Protein AF-A0A9D5CVQ6-F1 (afdb_monomer)

pLDDT: mean 70.63, std 21.37, range [22.72, 94.31]

Radius of gyration: 16.6 Å; Cα contacts (8 Å, |Δi|>4): 256; chains: 1; bounding box: 38×39×47 Å

Sequence (156 aa):
MGVGGFYRPSYRDGAKLHLQMMCLGKNWDPEAKYVEFRPTDGAKPPEIPEEVRKLVKGEIQASHDFLLHQNKDINVEDELPKMSPDICIVNFYNENGRLGLHQVPVGNSCIGQQNGGSVLTGVGDRNKSTTICDNASTEAEFLEKRMRDMESVSDL

Nearest PDB structures (foldseek):
  5xoi-assembly1_A  TM=6.871E-01  e=3.445E-09  Oryza sativa Japonica Group
  5xeg-assembly1_A  TM=6.353E-01  e=1.813E-09  Oryza sativa Japonica Group
  4f15-assembly4_L  TM=2.566E-01  e=5.109E+00  Mus musculus
  5mw7-assembly1_A  TM=1.834E-01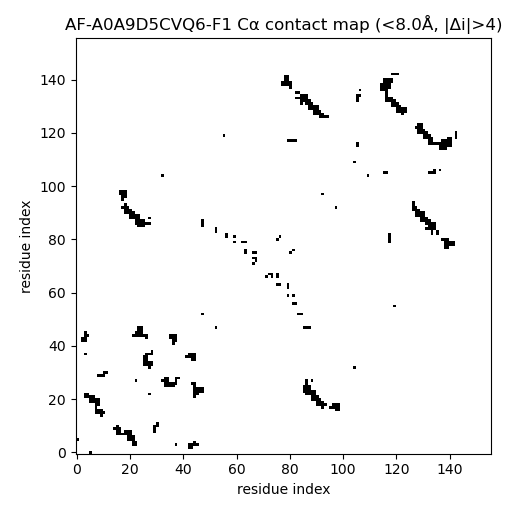  e=7.250E+00  Homo sapiens

Structure (mmCIF, N/CA/C/O backbone):
data_AF-A0A9D5CVQ6-F1
#
_entry.id   AF-A0A9D5CVQ6-F1
#
loop_
_atom_site.group_PDB
_atom_site.id
_atom_site.type_symbol
_atom_site.label_atom_id
_atom_site.label_alt_id
_atom_site.label_comp_id
_atom_site.label_asym_id
_atom_site.label_entity_id
_atom_site.label_seq_id
_atom_site.pdbx_PDB_ins_code
_atom_site.Cartn_x
_atom_site.Cartn_y
_atom_site.Cartn_z
_atom_site.occupancy
_atom_site.B_iso_or_equiv
_atom_site.auth_seq_id
_atom_site.auth_comp_id
_atom_site.auth_asym_id
_atom_site.auth_atom_id
_atom_site.pdbx_PDB_model_num
ATOM 1 N N . MET A 1 1 ? 3.416 -5.907 -19.782 1.00 57.03 1 MET A N 1
ATOM 2 C CA . MET A 1 1 ? 2.708 -5.412 -18.580 1.00 57.03 1 MET A CA 1
ATOM 3 C C . MET A 1 1 ? 2.077 -4.075 -18.939 1.00 57.03 1 MET A C 1
ATOM 5 O O . MET A 1 1 ? 2.661 -3.376 -19.758 1.00 57.03 1 MET A O 1
ATOM 9 N N . GLY A 1 2 ? 0.875 -3.774 -18.439 1.00 69.31 2 GLY A N 1
ATOM 10 C CA . GLY A 1 2 ? 0.166 -2.526 -18.757 1.00 69.31 2 GLY A CA 1
ATOM 11 C C . GLY A 1 2 ? 0.805 -1.294 -18.105 1.00 69.31 2 GLY A C 1
ATOM 12 O O . GLY A 1 2 ? 1.583 -1.429 -17.160 1.00 69.31 2 GLY A O 1
ATOM 13 N N . VAL A 1 3 ? 0.466 -0.101 -18.603 1.00 84.50 3 VAL A N 1
ATOM 14 C CA . VAL A 1 3 ? 0.885 1.186 -18.017 1.00 84.50 3 VAL A CA 1
ATOM 15 C C . VAL A 1 3 ? 0.439 1.245 -16.554 1.00 84.50 3 VAL A C 1
ATOM 17 O O . VAL A 1 3 ? -0.702 0.913 -16.249 1.00 84.50 3 VAL A O 1
ATOM 20 N N . GLY A 1 4 ? 1.345 1.606 -15.640 1.00 84.69 4 GLY A N 1
ATOM 21 C CA . GLY A 1 4 ? 1.045 1.659 -14.203 1.00 84.69 4 GLY A CA 1
ATOM 22 C C . GLY A 1 4 ? 0.894 0.288 -13.523 1.00 84.69 4 GLY A C 1
ATOM 23 O O . GLY A 1 4 ? 0.653 0.229 -12.321 1.00 84.69 4 GLY A O 1
ATOM 24 N N . GLY A 1 5 ? 1.081 -0.818 -14.252 1.00 89.62 5 GLY A N 1
ATOM 25 C CA . GLY A 1 5 ? 1.008 -2.178 -13.715 1.00 89.62 5 GLY A CA 1
ATOM 26 C C . GLY A 1 5 ? 2.268 -2.611 -12.964 1.00 89.62 5 GLY A C 1
ATOM 27 O O . GLY A 1 5 ? 3.124 -1.788 -12.628 1.00 89.62 5 GLY A O 1
ATOM 28 N N . PHE A 1 6 ? 2.375 -3.920 -12.722 1.00 90.56 6 PHE A N 1
ATOM 29 C CA . PHE A 1 6 ? 3.512 -4.526 -12.030 1.00 90.56 6 PHE A CA 1
ATOM 30 C C . PHE A 1 6 ? 4.858 -4.143 -12.656 1.00 90.56 6 PHE A C 1
ATOM 32 O O . PHE A 1 6 ? 4.999 -4.038 -13.872 1.00 90.56 6 PHE A O 1
ATOM 39 N N . TYR A 1 7 ? 5.858 -3.957 -11.807 1.00 89.62 7 TYR A N 1
ATOM 40 C CA . TYR A 1 7 ? 7.253 -3.767 -12.178 1.00 89.62 7 TYR A CA 1
ATOM 41 C C . TYR A 1 7 ? 8.147 -4.383 -11.103 1.00 89.62 7 TYR A C 1
ATOM 43 O O . TYR A 1 7 ? 7.687 -4.723 -10.016 1.00 89.62 7 TYR A O 1
ATOM 51 N N . ARG A 1 8 ? 9.433 -4.567 -11.408 1.00 90.19 8 ARG A N 1
ATOM 52 C CA . ARG A 1 8 ? 10.421 -5.001 -10.417 1.00 90.19 8 ARG A CA 1
ATOM 53 C C . ARG A 1 8 ? 11.199 -3.771 -9.940 1.00 90.19 8 ARG A C 1
ATOM 55 O O . ARG A 1 8 ? 11.983 -3.253 -10.737 1.00 90.19 8 ARG A O 1
ATOM 62 N N . PRO A 1 9 ? 11.002 -3.309 -8.696 1.00 85.88 9 PRO A N 1
ATOM 63 C CA . PRO A 1 9 ? 11.671 -2.119 -8.183 1.00 85.88 9 PRO A CA 1
ATOM 64 C C . PRO A 1 9 ? 13.175 -2.297 -8.133 1.00 85.88 9 PRO A C 1
ATOM 66 O O . PRO A 1 9 ? 13.676 -3.400 -7.882 1.00 85.88 9 PRO A O 1
ATOM 69 N N . SER A 1 10 ? 13.874 -1.187 -8.323 1.00 84.56 10 SER A N 1
ATOM 70 C CA . SER A 1 10 ? 15.316 -1.089 -8.172 1.00 84.56 10 SER A CA 1
ATOM 71 C C . SER A 1 10 ? 15.684 0.091 -7.289 1.00 84.56 10 SER A C 1
ATOM 73 O O . SER A 1 10 ? 15.049 1.139 -7.373 1.00 84.56 10 SER A O 1
ATOM 75 N N . TYR A 1 11 ? 16.737 -0.088 -6.509 1.00 79.94 11 TYR A N 1
ATOM 76 C CA . TYR A 1 11 ? 17.459 0.972 -5.822 1.00 79.94 11 TYR A CA 1
ATOM 77 C C . TYR A 1 11 ? 18.372 1.727 -6.812 1.00 79.94 11 TYR A C 1
ATOM 79 O O . TYR A 1 11 ? 18.655 1.236 -7.911 1.00 79.94 11 TYR A O 1
ATOM 87 N N . ARG A 1 12 ? 18.853 2.916 -6.437 1.00 77.06 12 ARG A N 1
ATOM 88 C CA . ARG A 1 12 ? 19.797 3.773 -7.179 1.00 77.06 12 ARG A CA 1
ATOM 89 C C . ARG A 1 12 ? 21.110 3.074 -7.488 1.00 77.06 12 ARG A C 1
ATOM 91 O O . ARG A 1 12 ? 21.713 3.359 -8.517 1.00 77.06 12 ARG A O 1
ATOM 98 N N . ASP A 1 13 ? 21.546 2.167 -6.620 1.00 82.00 13 ASP A N 1
ATOM 99 C CA . ASP A 1 13 ? 22.737 1.340 -6.837 1.00 82.00 13 ASP A CA 1
ATOM 100 C C . ASP A 1 13 ? 22.506 0.201 -7.855 1.00 82.00 13 ASP A C 1
ATOM 102 O O . ASP A 1 13 ? 23.435 -0.523 -8.212 1.00 82.00 13 ASP A O 1
ATOM 106 N N . GLY A 1 14 ? 21.273 0.051 -8.350 1.00 82.50 14 GLY A N 1
ATOM 107 C CA . GLY A 1 14 ? 20.869 -0.961 -9.319 1.00 82.50 14 GLY A CA 1
ATOM 108 C C . GLY A 1 14 ? 20.422 -2.288 -8.702 1.00 82.50 14 GLY A C 1
ATOM 109 O O . GLY A 1 14 ? 19.958 -3.164 -9.444 1.00 82.50 14 GLY A O 1
ATOM 110 N N . ALA A 1 15 ? 20.503 -2.458 -7.377 1.00 84.12 15 ALA A N 1
ATOM 111 C CA . ALA A 1 15 ? 19.963 -3.630 -6.701 1.00 84.12 15 ALA A CA 1
ATOM 112 C C . ALA A 1 15 ? 18.444 -3.706 -6.912 1.00 84.12 15 ALA A C 1
ATOM 114 O O . ALA A 1 15 ? 17.747 -2.695 -6.897 1.00 84.12 15 ALA A O 1
ATOM 115 N N . LYS A 1 16 ? 17.905 -4.910 -7.133 1.00 85.25 16 LYS A N 1
ATOM 116 C CA . LYS A 1 16 ? 16.476 -5.116 -7.428 1.00 85.25 16 LYS A CA 1
ATOM 117 C C . LYS A 1 16 ? 15.796 -5.911 -6.333 1.00 85.25 16 LYS A C 1
ATOM 119 O O . LYS A 1 16 ? 16.287 -6.978 -5.961 1.00 85.25 16 LYS A O 1
ATOM 124 N N . LEU A 1 17 ? 14.611 -5.472 -5.917 1.00 84.25 17 LEU A N 1
ATOM 125 C CA . LEU A 1 17 ? 13.789 -6.239 -4.983 1.00 84.25 17 LEU A CA 1
ATOM 126 C C . LEU A 1 17 ? 13.440 -7.615 -5.562 1.00 84.25 17 LEU A C 1
ATOM 128 O O . LEU A 1 17 ? 13.315 -7.786 -6.775 1.00 84.25 17 LEU A O 1
ATOM 132 N N . HIS A 1 18 ? 13.286 -8.619 -4.703 1.00 86.44 18 HIS A N 1
ATOM 133 C CA . HIS A 1 18 ? 12.900 -9.978 -5.097 1.00 86.44 18 HIS A CA 1
ATOM 134 C C . HIS A 1 18 ? 11.374 -10.139 -5.087 1.00 86.44 18 HIS A C 1
ATOM 136 O O . HIS A 1 18 ? 10.843 -11.095 -4.540 1.00 86.44 18 HIS A O 1
ATOM 142 N N . LEU A 1 19 ? 10.668 -9.177 -5.675 1.00 86.12 19 LEU A N 1
ATOM 143 C CA . LEU A 1 19 ? 9.219 -9.180 -5.856 1.00 86.12 19 LEU A CA 1
ATOM 144 C C . LEU A 1 19 ? 8.862 -8.337 -7.082 1.00 86.12 19 LEU A C 1
ATOM 146 O O . LEU A 1 19 ? 9.683 -7.554 -7.572 1.00 86.12 19 LEU A O 1
ATOM 150 N N . GLN A 1 20 ? 7.643 -8.498 -7.579 1.00 88.75 20 GLN A N 1
ATOM 151 C CA . GLN A 1 20 ? 7.012 -7.521 -8.456 1.00 88.75 20 GLN A CA 1
ATOM 152 C C . GLN A 1 20 ? 6.058 -6.681 -7.619 1.00 88.75 20 GLN A C 1
ATOM 154 O O . GLN A 1 20 ? 5.342 -7.230 -6.789 1.00 88.75 20 GLN A O 1
ATOM 159 N N . MET A 1 21 ? 6.018 -5.374 -7.845 1.00 87.94 21 MET A N 1
ATOM 160 C CA . MET A 1 21 ? 5.057 -4.503 -7.182 1.00 87.94 21 MET A CA 1
ATOM 161 C C . MET A 1 21 ? 4.298 -3.645 -8.175 1.00 87.94 21 MET A C 1
ATOM 163 O O . MET A 1 21 ? 4.798 -3.338 -9.255 1.00 87.94 21 MET A O 1
ATOM 167 N N . MET A 1 22 ? 3.113 -3.212 -7.778 1.00 90.38 22 MET A N 1
ATOM 168 C CA . MET A 1 22 ? 2.454 -2.043 -8.342 1.00 90.38 22 MET A CA 1
ATOM 169 C C . MET A 1 22 ? 1.828 -1.219 -7.224 1.00 90.38 22 MET A C 1
ATOM 171 O O . MET A 1 22 ? 1.615 -1.720 -6.121 1.00 90.38 22 MET A O 1
ATOM 175 N N . CYS A 1 23 ? 1.519 0.035 -7.526 1.00 90.19 23 CYS A N 1
ATOM 176 C CA . CYS A 1 23 ? 0.790 0.911 -6.624 1.00 90.19 23 CYS A CA 1
ATOM 177 C C . CYS A 1 23 ? -0.578 1.247 -7.213 1.00 90.19 23 CYS A C 1
ATOM 179 O O . CYS A 1 23 ? -0.750 1.246 -8.434 1.00 90.19 23 CYS A O 1
ATOM 181 N N . LEU A 1 24 ? -1.521 1.562 -6.335 1.00 89.69 24 LEU A N 1
ATOM 182 C CA . LEU A 1 24 ? -2.814 2.161 -6.629 1.00 89.69 24 LEU A CA 1
ATOM 183 C C . LEU A 1 24 ? -2.951 3.430 -5.772 1.00 89.69 24 LEU A C 1
ATOM 185 O O . LEU A 1 24 ? -2.519 3.443 -4.618 1.00 89.69 24 LEU A O 1
ATOM 189 N N . GLY A 1 25 ? -3.547 4.488 -6.317 1.00 90.62 25 GLY A N 1
ATOM 190 C CA . GLY A 1 25 ? -3.568 5.812 -5.697 1.00 90.62 25 GLY A CA 1
ATOM 191 C C . GLY A 1 25 ? -2.249 6.547 -5.937 1.00 90.62 25 GLY A C 1
ATOM 192 O O . GLY A 1 25 ? -1.971 6.939 -7.070 1.00 90.62 25 GLY A O 1
ATOM 193 N N . LYS A 1 26 ? -1.425 6.726 -4.901 1.00 86.69 26 LYS A N 1
ATOM 194 C CA . LYS A 1 26 ? -0.066 7.286 -5.040 1.00 86.69 26 LYS A CA 1
ATOM 195 C C . LYS A 1 26 ? 0.991 6.197 -5.205 1.00 86.69 26 LYS A C 1
ATOM 197 O O . LYS A 1 26 ? 0.823 5.062 -4.761 1.00 86.69 26 LYS A O 1
ATOM 202 N N . ASN A 1 27 ? 2.106 6.545 -5.840 1.00 85.94 27 ASN A N 1
ATOM 203 C CA . ASN A 1 27 ? 3.225 5.637 -6.048 1.00 85.94 27 ASN A CA 1
ATOM 204 C C . ASN A 1 27 ? 4.146 5.637 -4.823 1.00 85.94 27 ASN A C 1
ATOM 206 O O . ASN A 1 27 ? 4.564 6.694 -4.354 1.00 85.94 27 ASN A O 1
ATOM 210 N N . TRP A 1 28 ? 4.517 4.451 -4.353 1.00 83.56 28 TRP A N 1
ATOM 211 C CA . TRP A 1 28 ? 5.597 4.276 -3.390 1.00 83.56 28 TRP A CA 1
ATOM 212 C C . TRP A 1 28 ? 6.914 4.062 -4.137 1.00 83.56 28 TRP A C 1
ATOM 214 O O . TRP A 1 28 ? 7.007 3.210 -5.024 1.00 83.56 28 TRP A O 1
ATOM 224 N N . ASP A 1 29 ? 7.921 4.856 -3.799 1.00 75.56 29 ASP A N 1
ATOM 225 C CA . ASP A 1 29 ? 9.289 4.669 -4.262 1.00 75.56 29 ASP A CA 1
ATOM 226 C C . ASP A 1 29 ? 10.121 4.126 -3.076 1.00 75.56 29 ASP A C 1
ATOM 228 O O . ASP A 1 29 ? 9.928 4.547 -1.935 1.00 75.56 29 ASP A O 1
ATOM 232 N N . PRO A 1 30 ? 10.986 3.120 -3.293 1.00 67.31 30 PRO A N 1
ATOM 233 C CA . PRO A 1 30 ? 11.804 2.550 -2.222 1.00 67.31 30 PRO A CA 1
ATOM 234 C C . PRO A 1 30 ? 12.828 3.531 -1.621 1.00 67.31 30 PRO A C 1
ATOM 236 O O . PRO A 1 30 ? 13.369 3.257 -0.552 1.00 67.31 30 PRO A O 1
ATOM 239 N N . GLU A 1 31 ? 13.110 4.653 -2.287 1.00 66.62 31 GLU A N 1
ATOM 240 C CA . GLU A 1 31 ? 14.106 5.653 -1.890 1.00 66.62 31 GLU A CA 1
ATOM 241 C C . GLU A 1 31 ? 13.567 7.084 -1.812 1.00 66.62 31 GLU A C 1
ATOM 243 O O . GLU A 1 31 ? 14.035 7.880 -0.993 1.00 66.62 31 GLU A O 1
ATOM 248 N N . ALA A 1 32 ? 12.611 7.438 -2.670 1.00 57.59 32 ALA A N 1
ATOM 249 C CA . ALA A 1 32 ? 11.823 8.656 -2.539 1.00 57.59 32 ALA A CA 1
ATOM 250 C C . ALA A 1 32 ? 10.522 8.331 -1.794 1.00 57.59 32 ALA A C 1
ATOM 252 O O . ALA A 1 32 ? 9.936 7.275 -1.971 1.00 57.59 32 ALA A O 1
ATOM 253 N N . LYS A 1 33 ? 10.033 9.234 -0.940 1.00 73.00 33 LYS A N 1
ATOM 254 C CA . LYS A 1 33 ? 8.707 9.057 -0.320 1.00 73.00 33 LYS A CA 1
ATOM 255 C C . LYS A 1 33 ? 7.607 9.028 -1.398 1.00 73.00 33 LYS A C 1
ATOM 257 O O . LYS A 1 33 ? 7.885 9.154 -2.584 1.00 73.00 33 LYS A O 1
ATOM 262 N N . TYR A 1 34 ? 6.352 8.888 -0.986 1.00 75.56 34 TYR A N 1
ATOM 263 C CA . TYR A 1 34 ? 5.192 8.855 -1.880 1.00 75.56 34 TYR A CA 1
ATOM 264 C C . TYR A 1 34 ? 5.225 9.948 -2.966 1.00 75.56 34 TYR A C 1
ATOM 266 O O . TYR A 1 34 ? 5.346 11.135 -2.660 1.00 75.56 34 TYR A O 1
ATOM 274 N N . VAL A 1 35 ? 5.103 9.536 -4.229 1.00 81.38 35 VAL A N 1
ATOM 275 C CA . VAL A 1 35 ? 5.126 10.398 -5.421 1.00 81.38 35 VAL A CA 1
ATOM 276 C C . VAL A 1 35 ? 3.907 10.137 -6.306 1.00 81.38 35 VAL A C 1
ATOM 278 O O . VAL A 1 35 ? 3.332 9.053 -6.296 1.00 81.38 35 VAL A O 1
ATOM 281 N N . GLU A 1 36 ? 3.508 11.130 -7.100 1.00 86.69 36 GLU A N 1
ATOM 282 C CA . GLU A 1 36 ? 2.350 11.023 -8.008 1.00 86.69 36 GLU A CA 1
ATOM 283 C C . GLU A 1 36 ? 2.622 10.126 -9.228 1.00 86.69 36 GLU A C 1
ATOM 285 O O . GLU A 1 36 ? 1.726 9.452 -9.732 1.00 86.69 36 GLU A O 1
ATOM 290 N N . PHE A 1 37 ? 3.871 10.099 -9.700 1.00 88.75 37 PHE A N 1
ATOM 291 C CA . PHE A 1 37 ? 4.294 9.347 -10.880 1.00 88.75 37 PHE A CA 1
ATOM 292 C C . PHE A 1 37 ? 5.490 8.475 -10.537 1.00 88.75 37 PHE A C 1
ATOM 294 O O . PHE A 1 37 ? 6.392 8.897 -9.813 1.00 88.75 37 PHE A O 1
ATOM 301 N N . ARG A 1 38 ? 5.516 7.262 -11.086 1.00 88.00 38 ARG A N 1
ATOM 302 C CA . ARG A 1 38 ? 6.604 6.316 -10.864 1.00 88.00 38 ARG A CA 1
ATOM 303 C C . ARG A 1 38 ? 7.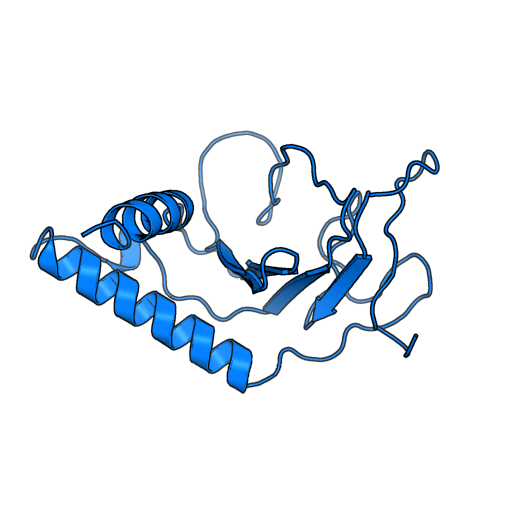891 6.817 -11.537 1.00 88.00 38 ARG A C 1
ATOM 305 O O . ARG A 1 38 ? 7.894 6.987 -12.756 1.00 88.00 38 ARG A O 1
ATOM 312 N N . PRO A 1 39 ? 9.004 7.009 -10.809 1.00 84.62 39 PRO A N 1
ATOM 313 C CA . PRO A 1 39 ? 10.193 7.645 -11.392 1.00 84.62 39 PRO A CA 1
ATOM 314 C C . PRO A 1 39 ? 10.873 6.850 -12.510 1.00 84.62 39 PRO A C 1
ATOM 316 O O . PRO A 1 39 ? 11.556 7.428 -13.348 1.00 84.62 39 PRO A O 1
ATOM 319 N N . THR A 1 40 ? 10.678 5.531 -12.549 1.00 82.81 40 THR A N 1
ATOM 320 C CA . THR A 1 40 ? 11.337 4.647 -13.520 1.00 82.81 40 THR A CA 1
ATOM 321 C C . THR A 1 40 ? 10.779 4.754 -14.940 1.00 82.81 40 THR A C 1
ATOM 323 O O . THR A 1 40 ? 11.513 4.515 -15.893 1.00 82.81 40 THR A O 1
ATOM 326 N N . ASP A 1 41 ? 9.486 5.048 -15.092 1.00 87.75 41 ASP A N 1
ATOM 327 C CA . ASP A 1 41 ? 8.784 5.042 -16.387 1.00 87.75 41 ASP A CA 1
ATOM 328 C C . ASP A 1 41 ? 7.773 6.195 -16.556 1.00 87.75 41 ASP A C 1
ATOM 330 O O . ASP A 1 41 ? 7.137 6.306 -17.603 1.00 87.75 41 ASP A O 1
ATOM 334 N N . GLY A 1 42 ? 7.616 7.059 -15.548 1.00 89.88 42 GLY A N 1
ATOM 335 C CA . GLY A 1 42 ? 6.659 8.164 -15.547 1.00 89.88 42 GLY A CA 1
ATOM 336 C C . GLY A 1 42 ? 5.196 7.725 -15.450 1.00 89.88 42 GLY A C 1
ATOM 337 O O . GLY A 1 42 ? 4.304 8.554 -15.628 1.00 89.88 42 GLY A O 1
ATOM 338 N N . ALA A 1 43 ? 4.912 6.444 -15.189 1.00 91.69 43 ALA A N 1
ATOM 339 C CA . ALA A 1 43 ? 3.542 5.957 -15.141 1.00 91.69 43 ALA A CA 1
ATOM 340 C C . ALA A 1 43 ? 2.802 6.491 -13.908 1.00 91.69 43 ALA A C 1
ATOM 342 O O . ALA A 1 43 ? 3.303 6.433 -12.781 1.00 91.69 43 ALA A O 1
ATOM 343 N N . LYS A 1 44 ? 1.569 6.962 -14.119 1.00 92.56 44 LYS A N 1
ATOM 344 C CA . LYS A 1 44 ? 0.636 7.263 -13.031 1.00 92.56 44 LYS A CA 1
ATOM 345 C C . LYS A 1 44 ? 0.013 5.954 -12.521 1.00 92.56 44 LYS A C 1
ATOM 347 O O . LYS A 1 44 ? -0.441 5.161 -13.352 1.00 92.56 44 LYS A O 1
ATOM 352 N N . PRO A 1 45 ? -0.026 5.703 -11.202 1.00 91.69 45 PRO A N 1
ATOM 353 C CA . PRO A 1 45 ? -0.757 4.567 -10.653 1.00 91.69 45 PRO A CA 1
ATOM 354 C C . PRO A 1 45 ? -2.255 4.639 -10.999 1.00 91.69 45 PRO A C 1
ATOM 356 O O . PRO A 1 45 ? -2.817 5.738 -11.044 1.00 91.69 45 PRO A O 1
ATOM 359 N N . PRO A 1 46 ? -2.928 3.498 -11.221 1.00 92.75 46 PRO A N 1
ATOM 360 C CA . PRO A 1 46 ? -4.387 3.452 -11.263 1.00 92.75 46 PRO A CA 1
ATOM 361 C C . PRO A 1 46 ? -4.993 3.895 -9.928 1.00 92.75 46 PRO A C 1
ATOM 363 O O . PRO A 1 46 ? -4.339 3.836 -8.891 1.00 92.75 46 PRO A O 1
ATOM 366 N N . GLU A 1 47 ? -6.259 4.299 -9.922 1.00 93.00 47 GLU A N 1
ATOM 367 C CA . GLU A 1 47 ? -6.967 4.589 -8.672 1.00 93.00 47 GLU A CA 1
ATOM 368 C C . GLU A 1 47 ? -7.187 3.317 -7.840 1.00 93.00 47 GLU A C 1
ATOM 370 O O . GLU A 1 47 ? -7.222 2.205 -8.371 1.00 93.00 47 GLU A O 1
ATOM 375 N N . ILE A 1 48 ? -7.345 3.477 -6.522 1.00 87.56 48 ILE A N 1
ATOM 376 C CA . ILE A 1 48 ? -7.719 2.371 -5.631 1.00 87.56 48 ILE A CA 1
ATOM 377 C C . ILE A 1 48 ? -9.183 1.997 -5.912 1.00 87.56 48 ILE A C 1
ATOM 379 O O . ILE A 1 48 ? -10.047 2.860 -5.713 1.00 87.56 48 ILE A O 1
ATOM 383 N N . PRO A 1 49 ? -9.479 0.745 -6.317 1.00 90.56 49 PRO A N 1
ATOM 384 C CA . PRO A 1 49 ? -10.845 0.290 -6.547 1.00 90.56 49 PRO A CA 1
ATOM 385 C C . PRO A 1 49 ? -11.718 0.441 -5.301 1.00 90.56 49 PRO A C 1
ATOM 387 O O . PRO A 1 49 ? -11.268 0.219 -4.173 1.00 90.56 49 PRO A O 1
ATOM 390 N N . GLU A 1 50 ? -12.988 0.771 -5.504 1.00 91.62 50 GLU A N 1
ATOM 391 C CA . GLU A 1 50 ? -13.948 0.971 -4.417 1.00 91.62 50 GLU A CA 1
ATOM 392 C C . GLU A 1 50 ? -14.147 -0.305 -3.584 1.00 91.62 50 GLU A C 1
ATOM 394 O O . GLU A 1 50 ? -14.358 -0.250 -2.374 1.00 91.62 50 GLU A O 1
ATOM 399 N N . GLU A 1 51 ? -14.010 -1.477 -4.200 1.00 88.38 51 GLU A N 1
ATOM 400 C CA . GLU A 1 51 ? -14.057 -2.771 -3.523 1.00 88.38 51 GLU A CA 1
ATOM 401 C C . GLU A 1 51 ? -12.945 -2.894 -2.475 1.00 88.38 51 GLU A C 1
ATOM 403 O O . GLU A 1 51 ? -13.199 -3.338 -1.357 1.00 88.38 51 GLU A O 1
ATOM 408 N N . VAL A 1 52 ? -11.731 -2.433 -2.796 1.00 82.75 52 VAL A N 1
ATOM 409 C CA . VAL A 1 52 ? -10.599 -2.433 -1.856 1.00 82.75 52 VAL A CA 1
ATOM 410 C C . VAL A 1 52 ? -10.874 -1.478 -0.694 1.00 82.75 52 VAL A C 1
ATOM 412 O O . VAL A 1 52 ? -10.630 -1.824 0.461 1.00 82.75 52 VAL A O 1
ATOM 415 N N . ARG A 1 53 ? -11.454 -0.303 -0.969 1.00 84.81 53 ARG A N 1
ATOM 416 C CA . ARG A 1 53 ? -11.842 0.670 0.070 1.00 84.81 53 ARG A CA 1
ATOM 417 C C . ARG A 1 53 ? -12.900 0.103 1.017 1.00 84.81 53 ARG A C 1
ATOM 419 O O . ARG A 1 53 ? -12.805 0.283 2.230 1.00 84.81 53 ARG A O 1
ATOM 426 N N . LYS A 1 54 ? -13.888 -0.615 0.477 1.00 87.19 54 LYS A N 1
ATOM 427 C CA . LYS A 1 54 ? -14.923 -1.296 1.268 1.00 87.19 54 LYS A CA 1
ATOM 428 C C . LYS A 1 54 ? -14.342 -2.390 2.156 1.00 87.19 54 LYS A C 1
ATOM 430 O O . LYS A 1 54 ? -14.736 -2.465 3.316 1.00 87.19 54 LYS A O 1
ATOM 435 N N . LEU A 1 55 ? -13.403 -3.188 1.640 1.00 84.12 55 LEU A N 1
ATOM 436 C CA . LEU A 1 55 ? -12.707 -4.209 2.430 1.00 84.12 55 LEU A CA 1
ATOM 437 C C . LEU A 1 55 ? -11.958 -3.577 3.606 1.00 84.12 55 LEU A C 1
ATOM 439 O O . LEU A 1 55 ? -12.187 -3.963 4.744 1.00 84.12 55 LEU A O 1
ATOM 443 N N . VAL A 1 56 ? -11.161 -2.537 3.352 1.00 82.19 56 VAL A N 1
ATOM 444 C CA . VAL A 1 56 ? -10.443 -1.779 4.395 1.00 82.19 56 VAL A CA 1
ATOM 445 C C . VAL A 1 56 ? -11.384 -1.281 5.487 1.00 82.19 56 VAL A C 1
ATOM 447 O O . VAL A 1 56 ? -11.135 -1.488 6.673 1.00 82.19 56 VAL A O 1
ATOM 450 N N . LYS A 1 57 ? -12.498 -0.658 5.093 1.00 86.25 57 LYS A N 1
ATOM 451 C CA . LYS A 1 57 ? -13.499 -0.166 6.040 1.00 86.25 57 LYS A CA 1
ATOM 452 C C . LYS A 1 57 ? -14.105 -1.300 6.874 1.00 86.25 57 LYS A C 1
ATOM 454 O O . LYS A 1 57 ? -14.314 -1.122 8.071 1.00 86.25 57 LYS A O 1
ATOM 459 N N . GLY A 1 58 ? -14.382 -2.444 6.248 1.00 86.81 58 GLY A N 1
ATOM 460 C CA . GLY A 1 58 ? -14.876 -3.642 6.925 1.00 86.81 58 GLY A CA 1
ATOM 461 C C . GLY A 1 58 ? -13.883 -4.193 7.950 1.00 86.81 58 GLY A C 1
ATOM 462 O O . GLY A 1 58 ? -14.277 -4.466 9.079 1.00 86.81 58 GLY A O 1
ATOM 463 N N . GLU A 1 59 ? -12.599 -4.284 7.599 1.00 85.12 59 GLU A N 1
ATOM 464 C CA . GLU A 1 59 ? -11.542 -4.797 8.485 1.00 85.12 59 GLU A CA 1
ATOM 465 C C . GLU A 1 59 ? -11.266 -3.883 9.687 1.00 85.12 59 GLU A C 1
ATOM 467 O O . GLU A 1 59 ? -11.049 -4.369 10.802 1.00 85.12 59 GLU A O 1
ATOM 472 N N . ILE A 1 60 ? -11.326 -2.559 9.501 1.00 85.75 60 ILE A N 1
ATOM 473 C CA . ILE A 1 60 ? -11.240 -1.604 10.619 1.00 85.75 60 ILE A CA 1
ATOM 474 C C . ILE A 1 60 ? -12.420 -1.797 11.559 1.00 85.75 60 ILE A C 1
ATOM 476 O O . ILE A 1 60 ? -12.2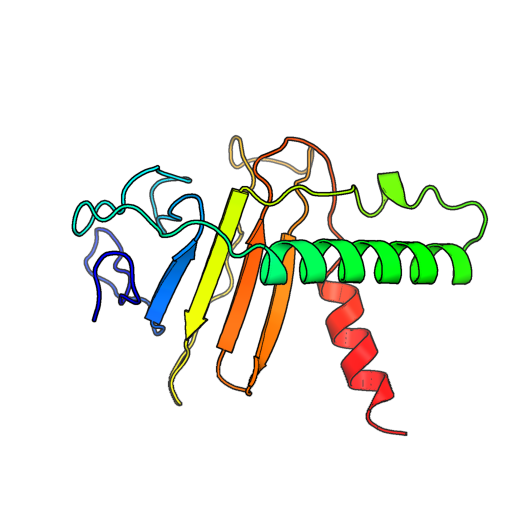14 -1.949 12.760 1.00 85.75 60 ILE A O 1
ATOM 480 N N . GLN A 1 61 ? -13.642 -1.866 11.024 1.00 90.25 61 GLN A N 1
ATOM 481 C CA . GLN A 1 61 ? -14.830 -2.069 11.849 1.00 90.25 61 GLN A CA 1
ATOM 482 C C . GLN A 1 61 ? -14.760 -3.396 12.613 1.00 90.25 61 GLN A C 1
ATOM 484 O O . GLN A 1 61 ? -14.969 -3.422 13.820 1.00 90.25 61 GLN A O 1
ATOM 489 N N . ALA A 1 62 ? -14.376 -4.486 11.946 1.00 87.62 62 ALA A N 1
ATOM 490 C CA . ALA A 1 62 ? -14.199 -5.783 12.592 1.00 87.62 62 ALA A CA 1
ATOM 491 C C . ALA A 1 62 ? -13.082 -5.769 13.653 1.00 87.62 62 ALA A C 1
ATOM 493 O O . ALA A 1 62 ? -13.072 -6.600 14.560 1.00 87.62 62 ALA A O 1
ATOM 494 N N . SER A 1 63 ? -12.098 -4.875 13.537 1.00 86.44 63 SER A N 1
ATOM 495 C CA . SER A 1 63 ? -11.041 -4.680 14.539 1.00 86.44 63 SER A CA 1
ATOM 496 C C . SER A 1 63 ? -11.520 -3.856 15.725 1.00 86.44 63 SER A C 1
ATOM 498 O O . SER A 1 63 ? -11.245 -4.234 16.860 1.00 86.44 63 SER A O 1
ATOM 500 N N . HIS A 1 64 ? -12.304 -2.806 15.488 1.00 89.44 64 HIS A N 1
ATOM 501 C CA . HIS A 1 64 ? -12.988 -2.057 16.545 1.00 89.44 64 HIS A CA 1
ATOM 502 C C . HIS A 1 64 ? -13.914 -2.954 17.352 1.00 89.44 64 HIS A C 1
ATOM 504 O O . HIS A 1 64 ? -13.829 -2.979 18.578 1.00 89.44 64 HIS A O 1
ATOM 510 N N . ASP A 1 65 ? -14.737 -3.750 16.672 1.00 93.06 65 ASP A N 1
ATOM 511 C CA . ASP A 1 65 ? -15.648 -4.681 17.327 1.00 93.06 65 ASP A CA 1
ATOM 512 C C . ASP A 1 65 ? -14.860 -5.666 18.202 1.00 93.06 65 ASP A C 1
ATOM 514 O O . ASP A 1 65 ? -15.214 -5.880 19.360 1.00 93.06 65 ASP A O 1
ATOM 518 N N . PHE A 1 66 ? -13.751 -6.218 17.698 1.00 90.94 66 PHE A N 1
ATOM 519 C CA . PHE A 1 66 ? -12.881 -7.105 18.474 1.00 90.94 66 PHE A CA 1
ATOM 520 C C . PHE A 1 66 ? -12.290 -6.421 19.719 1.00 90.94 66 PHE A C 1
ATOM 522 O O . PHE A 1 66 ? -12.335 -6.997 20.806 1.00 90.94 66 PHE A O 1
ATOM 529 N N . LEU A 1 67 ? -11.778 -5.193 19.591 1.00 88.62 67 LEU A N 1
ATOM 530 C CA . LEU A 1 67 ? -11.223 -4.429 20.714 1.00 88.62 67 LEU A CA 1
ATOM 531 C C . LEU A 1 67 ? -12.277 -4.159 21.798 1.00 88.62 67 LEU A C 1
ATOM 533 O O . LEU A 1 67 ? -12.005 -4.385 22.977 1.00 88.62 67 LEU A O 1
ATOM 537 N N . LEU A 1 68 ? -13.500 -3.782 21.409 1.00 92.88 68 LEU A N 1
ATOM 538 C CA . LEU A 1 68 ? -14.620 -3.581 22.340 1.00 92.88 68 LEU A CA 1
ATOM 539 C C . LEU A 1 68 ? -15.026 -4.868 23.067 1.00 92.88 68 LEU A C 1
ATOM 541 O O . LEU A 1 68 ? -15.435 -4.821 24.228 1.00 92.88 68 LEU A O 1
ATOM 545 N N . HIS A 1 69 ? -14.920 -6.024 22.403 1.00 93.56 69 HIS A N 1
ATOM 546 C CA . HIS A 1 69 ? -15.163 -7.316 23.049 1.00 93.56 69 HIS A CA 1
ATOM 547 C C . HIS A 1 69 ? -14.097 -7.643 24.106 1.00 93.56 69 HIS A C 1
ATOM 549 O O . HIS A 1 69 ? -14.430 -8.272 25.110 1.00 93.56 69 HIS A O 1
ATOM 555 N N . GLN A 1 70 ? -12.843 -7.221 23.904 1.00 91.62 70 GLN A N 1
ATOM 556 C CA . GLN A 1 70 ? -11.745 -7.429 24.859 1.00 91.62 70 GLN A CA 1
ATOM 557 C C . GLN A 1 70 ? -11.808 -6.455 26.041 1.00 91.62 70 GLN A C 1
ATOM 559 O O . GLN A 1 70 ? -11.571 -6.844 27.183 1.0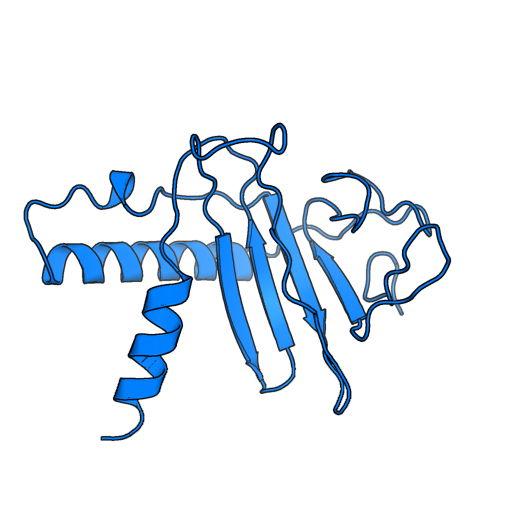0 91.62 70 GLN A O 1
ATOM 564 N N . ASN A 1 71 ? -12.137 -5.191 25.776 1.00 92.81 71 ASN A N 1
ATOM 565 C CA . ASN A 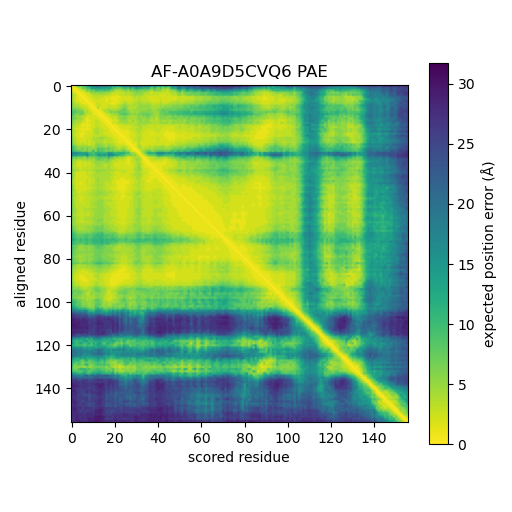1 71 ? -12.267 -4.152 26.786 1.00 92.81 71 ASN A CA 1
ATOM 566 C C . ASN A 1 71 ? -13.356 -3.155 26.370 1.00 92.81 71 ASN A C 1
ATOM 568 O O . ASN A 1 71 ? -13.174 -2.387 25.433 1.00 92.81 71 ASN A O 1
ATOM 572 N N . LYS A 1 72 ? -14.481 -3.132 27.092 1.00 92.00 72 LYS A N 1
ATOM 573 C CA . LYS A 1 72 ? -15.629 -2.270 26.756 1.00 92.00 72 LYS A CA 1
ATOM 574 C C . LYS A 1 72 ? -15.370 -0.780 26.970 1.00 92.00 72 LYS A C 1
ATOM 576 O O . LYS A 1 72 ? -16.064 0.030 26.367 1.00 92.00 72 LYS A O 1
ATOM 581 N N . ASP A 1 73 ? -14.399 -0.442 27.813 1.00 94.31 73 ASP A N 1
ATOM 582 C CA . ASP A 1 73 ? -14.055 0.942 28.143 1.00 94.31 73 ASP A CA 1
ATOM 583 C C . ASP A 1 73 ? -12.930 1.486 27.243 1.00 94.31 73 ASP A C 1
ATOM 585 O O . ASP A 1 73 ? -12.474 2.613 27.433 1.00 94.31 73 ASP A O 1
ATOM 589 N N . ILE A 1 74 ? -12.452 0.692 26.274 1.00 92.75 74 ILE A N 1
ATOM 590 C CA . ILE A 1 74 ? -11.392 1.107 25.354 1.00 92.75 74 ILE A CA 1
ATOM 591 C C . ILE A 1 74 ? -11.909 2.146 24.358 1.00 92.75 74 ILE A C 1
ATOM 593 O O . ILE A 1 74 ? -12.994 2.003 23.789 1.00 92.75 74 ILE A O 1
ATOM 597 N N . ASN A 1 75 ? -11.101 3.169 24.087 1.00 91.12 75 ASN A N 1
ATOM 598 C CA . ASN A 1 75 ? -11.331 4.025 22.935 1.00 91.12 75 ASN A CA 1
ATOM 599 C C . ASN A 1 75 ? -10.715 3.363 21.697 1.00 91.12 75 ASN A C 1
ATOM 601 O O . ASN A 1 75 ? -9.518 3.466 21.447 1.00 91.12 75 ASN A O 1
ATOM 605 N N . VAL A 1 76 ? -11.540 2.659 20.924 1.00 87.88 76 VAL A N 1
ATOM 606 C CA . VAL A 1 76 ? -11.083 1.939 19.724 1.00 87.88 76 VAL A CA 1
ATOM 607 C C . VAL A 1 76 ? -10.463 2.840 18.667 1.00 87.88 76 VAL A C 1
ATOM 609 O O . VAL A 1 76 ? -9.630 2.367 17.900 1.00 87.88 76 VAL A O 1
ATOM 612 N N . GLU A 1 77 ? -10.858 4.113 18.617 1.00 84.38 77 GLU A N 1
ATOM 613 C CA . GLU A 1 77 ? -10.280 5.070 17.681 1.00 84.38 77 GLU A CA 1
ATOM 614 C C . GLU A 1 77 ? -8.926 5.596 18.157 1.00 84.38 77 GLU A C 1
ATOM 616 O O . GLU A 1 77 ? -8.180 6.041 17.305 1.00 84.38 77 GLU A O 1
ATOM 621 N N . ASP A 1 78 ? -8.567 5.501 19.442 1.00 83.69 78 ASP A N 1
ATOM 622 C CA . ASP A 1 78 ? -7.200 5.818 19.897 1.00 83.69 78 ASP A CA 1
ATOM 623 C C . ASP A 1 78 ? -6.238 4.655 19.586 1.00 83.69 78 ASP A C 1
ATOM 625 O O . ASP A 1 78 ? -5.078 4.862 19.240 1.00 83.69 78 ASP A O 1
ATOM 629 N N . GLU A 1 79 ? -6.729 3.415 19.668 1.00 82.75 79 GLU A N 1
ATOM 630 C CA . GLU A 1 79 ? -5.939 2.207 19.380 1.00 82.75 79 GLU A CA 1
ATOM 631 C C . GLU A 1 79 ? -5.780 1.950 17.875 1.00 82.75 79 GLU A C 1
ATOM 633 O O . GLU A 1 79 ? -4.714 1.565 17.390 1.00 82.75 79 GLU A O 1
ATOM 638 N N . LEU A 1 80 ? -6.863 2.144 17.120 1.00 82.44 80 LEU A N 1
ATOM 639 C CA . LEU A 1 80 ? -6.898 1.979 15.674 1.00 82.44 80 LEU A CA 1
ATOM 640 C C . LEU A 1 80 ? -7.769 3.073 15.050 1.00 82.44 80 LEU A C 1
ATOM 642 O O . LEU A 1 80 ? -8.965 2.869 14.853 1.00 82.44 80 LEU A O 1
ATOM 646 N N . PRO A 1 81 ? -7.209 4.231 14.689 1.00 82.50 81 PRO A N 1
ATOM 647 C CA . PRO A 1 81 ? -7.945 5.212 13.913 1.00 82.50 81 PRO A CA 1
ATOM 648 C C . PRO A 1 81 ? -8.619 4.671 12.653 1.00 82.50 81 PRO A C 1
ATOM 650 O O . PRO A 1 81 ? -8.183 3.729 11.987 1.00 82.50 81 PRO A O 1
ATOM 653 N N . LYS A 1 82 ? -9.725 5.325 12.301 1.00 82.06 82 LYS A N 1
ATOM 654 C CA . LYS A 1 82 ? -10.331 5.175 10.978 1.00 82.06 82 LYS A CA 1
ATOM 655 C C . LYS A 1 82 ? -9.337 5.642 9.917 1.00 82.06 82 LYS A C 1
ATOM 657 O O . LYS A 1 82 ? -8.573 6.573 10.148 1.00 82.06 82 LYS A O 1
ATOM 662 N N . MET A 1 83 ? -9.419 5.056 8.727 1.00 78.25 83 MET A N 1
ATOM 663 C CA . MET A 1 83 ? -8.553 5.430 7.611 1.00 78.25 83 MET A CA 1
ATOM 664 C C . MET A 1 83 ? -9.344 5.621 6.314 1.00 78.25 83 MET A C 1
ATOM 666 O O . MET A 1 83 ? -10.379 4.984 6.091 1.00 78.25 83 MET A O 1
ATOM 670 N N . SER A 1 84 ? -8.826 6.474 5.436 1.00 79.88 84 SER A N 1
ATOM 671 C CA . SER A 1 84 ? -9.304 6.701 4.076 1.00 79.88 84 SER A CA 1
ATOM 672 C C . SER A 1 84 ? -8.123 6.556 3.109 1.00 79.88 84 SER A C 1
ATOM 674 O O . SER A 1 84 ? -7.533 7.557 2.704 1.00 79.88 84 SER A O 1
ATOM 676 N N . PRO A 1 85 ? -7.779 5.323 2.699 1.00 80.44 85 PRO A N 1
ATOM 677 C CA . PRO A 1 85 ? -6.503 5.055 2.052 1.00 80.44 85 PRO A CA 1
ATOM 678 C C . PRO A 1 85 ? -6.351 5.813 0.735 1.00 80.44 85 PRO A C 1
ATOM 680 O O . PRO A 1 85 ? -7.241 5.790 -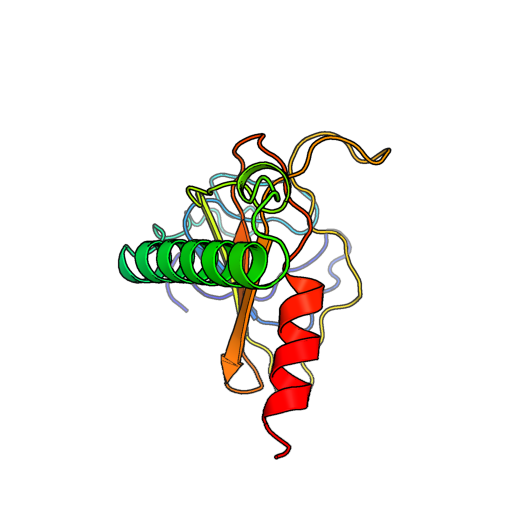0.123 1.00 80.44 85 PRO A O 1
ATOM 683 N N . ASP A 1 86 ? -5.197 6.439 0.545 1.00 82.56 86 ASP A N 1
ATOM 684 C CA . ASP A 1 86 ? -4.784 7.068 -0.710 1.00 82.56 86 ASP A CA 1
ATOM 685 C C . ASP A 1 86 ? -3.606 6.334 -1.374 1.00 82.56 86 ASP A C 1
ATOM 687 O O . ASP A 1 86 ? -3.215 6.677 -2.492 1.00 82.56 86 ASP A O 1
ATOM 691 N N . ILE A 1 87 ? -3.087 5.285 -0.722 1.00 83.81 87 ILE A N 1
ATOM 692 C CA . ILE A 1 87 ? -2.034 4.401 -1.224 1.00 83.81 87 ILE A CA 1
ATOM 693 C C . ILE A 1 87 ? -2.411 2.938 -0.991 1.00 83.81 87 ILE A C 1
ATOM 695 O O . ILE A 1 87 ? -2.765 2.524 0.112 1.00 83.81 87 ILE A O 1
ATOM 699 N N . CYS A 1 88 ? -2.241 2.118 -2.023 1.00 86.62 88 CYS A N 1
ATOM 700 C CA . CYS A 1 88 ? -2.232 0.666 -1.900 1.00 86.62 88 CYS A CA 1
ATOM 701 C C . CYS A 1 88 ? -1.059 0.093 -2.702 1.00 86.62 88 CYS A C 1
ATOM 703 O O . CYS A 1 88 ? -0.928 0.337 -3.899 1.00 86.62 88 CYS A O 1
ATOM 705 N N . ILE A 1 89 ? -0.190 -0.654 -2.028 1.00 86.12 89 ILE A N 1
ATOM 706 C CA . ILE A 1 89 ? 0.959 -1.356 -2.593 1.00 86.12 89 ILE A CA 1
ATOM 707 C C . ILE A 1 89 ? 0.575 -2.823 -2.741 1.00 86.12 89 ILE A C 1
ATOM 709 O O . ILE A 1 89 ? 0.249 -3.496 -1.764 1.00 86.12 89 ILE A O 1
ATOM 713 N N . VAL A 1 90 ? 0.644 -3.330 -3.966 1.00 87.12 90 VAL A N 1
ATOM 714 C CA . VAL A 1 90 ? 0.380 -4.733 -4.279 1.00 87.12 90 VAL A CA 1
ATOM 715 C C . VAL A 1 90 ? 1.704 -5.404 -4.597 1.00 87.12 90 VAL A C 1
ATOM 717 O O . VAL A 1 90 ? 2.314 -5.106 -5.623 1.00 87.12 90 VAL A O 1
ATOM 720 N N . ASN A 1 91 ? 2.130 -6.324 -3.737 1.00 85.31 91 ASN A N 1
ATOM 721 C CA . ASN A 1 91 ? 3.341 -7.115 -3.896 1.00 85.31 91 ASN A CA 1
ATOM 722 C C . ASN A 1 91 ? 3.002 -8.533 -4.365 1.00 85.31 91 ASN A C 1
ATOM 724 O O . ASN A 1 91 ? 2.184 -9.240 -3.773 1.00 85.31 91 ASN A O 1
ATOM 728 N N . PHE A 1 92 ? 3.687 -8.968 -5.414 1.00 84.12 92 PHE A N 1
ATOM 729 C CA . PHE A 1 92 ? 3.663 -10.323 -5.935 1.00 84.12 92 PHE A CA 1
ATOM 730 C C . PHE A 1 92 ? 5.039 -10.968 -5.759 1.00 84.12 92 PHE A C 1
ATOM 732 O O . PHE A 1 92 ? 6.049 -10.497 -6.293 1.00 84.12 92 PHE A O 1
ATOM 739 N N . TYR A 1 93 ? 5.067 -12.068 -5.020 1.00 82.88 93 TYR A N 1
ATOM 740 C CA . TYR A 1 93 ? 6.245 -12.871 -4.737 1.00 82.88 93 TYR A CA 1
ATOM 741 C C . TYR A 1 93 ? 6.208 -14.119 -5.615 1.00 82.88 93 TYR A C 1
ATOM 743 O O . TYR A 1 93 ? 5.175 -14.759 -5.775 1.00 82.88 93 TYR A O 1
ATOM 751 N N . ASN A 1 94 ? 7.338 -14.475 -6.213 1.00 82.44 94 ASN A N 1
ATOM 752 C CA . ASN A 1 94 ? 7.491 -15.805 -6.798 1.00 82.44 94 ASN A CA 1
ATOM 753 C C . ASN A 1 94 ? 8.040 -16.775 -5.738 1.00 82.44 94 ASN A C 1
ATOM 755 O O . ASN A 1 94 ? 8.229 -16.391 -4.588 1.00 82.44 94 ASN A O 1
ATOM 759 N N . GLU A 1 95 ? 8.340 -18.015 -6.123 1.00 83.94 95 GLU A N 1
ATOM 760 C CA . GLU A 1 95 ? 8.859 -19.056 -5.214 1.00 83.94 95 GLU A CA 1
ATOM 761 C C . GLU A 1 95 ? 10.134 -18.646 -4.455 1.00 83.94 95 GLU A C 1
ATOM 763 O O . GLU A 1 95 ? 10.368 -19.100 -3.342 1.00 83.94 95 GLU A O 1
ATOM 768 N N . ASN A 1 96 ? 10.939 -17.748 -5.033 1.00 82.19 96 ASN A N 1
ATOM 769 C CA . ASN A 1 96 ? 12.172 -17.223 -4.435 1.00 82.19 96 ASN A CA 1
ATOM 770 C C . ASN A 1 96 ? 12.005 -15.786 -3.918 1.00 82.19 96 ASN A C 1
ATOM 772 O O . ASN A 1 96 ? 12.996 -15.074 -3.686 1.00 82.19 96 ASN A O 1
ATOM 776 N N . GLY A 1 97 ? 10.757 -15.328 -3.840 1.00 80.50 97 GLY A N 1
ATOM 777 C CA . GLY A 1 97 ? 10.413 -13.960 -3.542 1.00 80.50 97 GLY A CA 1
ATOM 778 C C . GLY A 1 97 ? 10.688 -13.639 -2.084 1.00 80.50 97 GLY A C 1
ATOM 779 O O . GLY A 1 97 ? 10.433 -14.443 -1.194 1.00 80.50 97 GLY A O 1
ATOM 780 N N . ARG A 1 98 ? 11.236 -12.453 -1.833 1.00 80.12 98 ARG A N 1
ATOM 781 C CA . ARG A 1 98 ? 11.530 -11.994 -0.475 1.00 80.12 98 ARG A CA 1
ATOM 782 C C . ARG A 1 98 ? 11.503 -10.482 -0.396 1.00 80.12 98 ARG A C 1
ATOM 784 O O . ARG A 1 98 ? 11.920 -9.791 -1.328 1.00 80.12 98 ARG A O 1
ATOM 791 N N . LEU A 1 99 ? 11.063 -9.992 0.751 1.00 77.75 99 LEU A N 1
ATOM 792 C CA . LEU A 1 99 ? 11.203 -8.606 1.156 1.00 77.75 99 LEU A CA 1
ATOM 793 C C . LEU A 1 99 ? 11.870 -8.617 2.527 1.00 77.75 99 LEU A C 1
ATOM 795 O O . LEU A 1 99 ? 11.392 -9.290 3.436 1.00 77.75 99 LEU A O 1
ATOM 799 N N . GLY A 1 100 ? 13.022 -7.958 2.639 1.00 70.12 100 GLY A N 1
ATOM 800 C CA . GLY A 1 100 ? 13.711 -7.838 3.921 1.00 70.12 100 GLY A CA 1
ATOM 801 C C . GLY A 1 100 ? 12.893 -7.012 4.914 1.00 70.12 100 GLY A C 1
ATOM 802 O O . GLY A 1 100 ? 11.965 -6.295 4.527 1.00 70.12 100 GLY A O 1
ATOM 803 N N . LEU A 1 101 ? 13.264 -7.090 6.192 1.00 70.62 101 LEU A N 1
ATOM 804 C CA . LEU A 1 101 ? 12.705 -6.217 7.219 1.00 70.62 101 LEU A CA 1
ATOM 805 C C . LEU A 1 101 ? 12.947 -4.754 6.828 1.00 70.62 101 LEU A C 1
ATOM 807 O O . LEU A 1 101 ? 14.076 -4.359 6.538 1.00 70.62 101 LEU A O 1
ATOM 811 N N . HIS A 1 102 ? 11.879 -3.968 6.807 1.00 69.62 102 HIS A N 1
ATOM 812 C CA . HIS A 1 102 ? 11.913 -2.549 6.487 1.00 69.62 102 HIS A CA 1
ATOM 813 C C . HIS A 1 102 ? 10.814 -1.835 7.272 1.00 69.62 102 HIS A C 1
ATOM 815 O O . HIS A 1 102 ? 9.837 -2.451 7.693 1.00 69.62 102 HIS A O 1
ATOM 821 N N . GLN A 1 103 ? 10.983 -0.532 7.468 1.00 63.31 103 GLN A N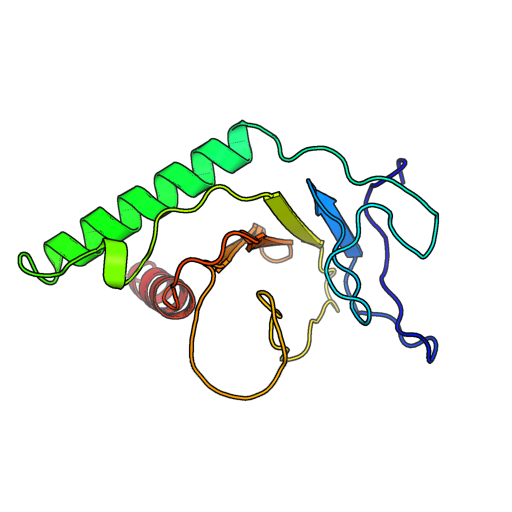 1
ATOM 822 C CA . GLN A 1 103 ? 9.925 0.328 7.986 1.00 63.31 103 GLN A CA 1
ATOM 823 C C . GLN A 1 103 ? 9.140 0.896 6.807 1.00 63.31 103 GLN A C 1
ATOM 825 O O . GLN A 1 103 ? 9.735 1.263 5.792 1.00 63.31 103 GLN A O 1
ATOM 830 N N . VAL A 1 104 ? 7.819 0.986 6.946 1.00 60.22 104 VAL A N 1
ATOM 831 C CA . VAL A 1 104 ? 6.975 1.739 6.015 1.00 60.22 104 VAL A CA 1
ATOM 832 C C . VAL A 1 104 ? 6.932 3.178 6.528 1.00 60.22 104 VAL A C 1
ATOM 834 O O . VAL A 1 104 ? 6.325 3.421 7.569 1.00 60.22 104 VAL A O 1
ATOM 837 N N . PRO A 1 105 ? 7.599 4.141 5.868 1.00 52.25 105 PRO A N 1
ATOM 838 C CA . PRO A 1 105 ? 7.558 5.523 6.317 1.00 52.25 105 PRO A CA 1
ATOM 839 C C . PRO A 1 105 ? 6.156 6.097 6.078 1.00 52.25 105 PRO A C 1
ATOM 841 O O . PRO A 1 105 ? 5.804 6.469 4.961 1.00 52.25 105 PRO A O 1
ATOM 844 N N . VAL A 1 106 ? 5.348 6.183 7.128 1.00 51.38 106 VAL A N 1
ATOM 845 C CA . VAL A 1 106 ? 4.198 7.097 7.220 1.00 51.38 106 VAL A CA 1
ATOM 846 C C . VAL A 1 106 ? 4.770 8.503 7.481 1.00 51.38 106 VAL A C 1
ATOM 848 O O . VAL A 1 106 ? 5.715 8.647 8.254 1.00 51.38 106 VAL A O 1
ATOM 851 N N . GLY A 1 107 ? 4.359 9.530 6.723 1.00 40.28 107 GLY A N 1
ATOM 852 C CA . GLY A 1 107 ? 5.012 10.859 6.753 1.00 40.28 107 GLY A CA 1
ATOM 853 C C . GLY A 1 107 ? 5.014 11.483 8.163 1.00 40.28 107 GLY A C 1
ATOM 854 O O . GLY A 1 107 ? 4.085 11.255 8.915 1.00 40.28 107 GLY A O 1
ATOM 855 N N . ASN A 1 108 ? 5.986 12.273 8.635 1.00 29.12 108 ASN A N 1
ATOM 856 C CA . ASN A 1 108 ? 7.166 12.922 8.064 1.00 29.12 108 ASN A CA 1
ATOM 857 C C . ASN A 1 108 ? 8.368 12.738 9.012 1.00 29.12 108 ASN A C 1
ATOM 859 O O . ASN A 1 108 ? 8.230 12.956 10.204 1.00 29.12 108 ASN A O 1
ATOM 863 N N . SER A 1 109 ? 9.562 12.524 8.444 1.00 28.34 109 SER A N 1
ATOM 864 C CA . SER A 1 109 ? 10.870 12.519 9.128 1.00 28.34 109 SER A CA 1
ATOM 865 C C . SER A 1 109 ? 11.141 11.257 9.944 1.00 28.34 109 SER A C 1
ATOM 867 O O . SER A 1 109 ? 10.611 11.074 11.029 1.00 28.34 109 SER A O 1
ATOM 869 N N . CYS A 1 110 ? 12.035 10.399 9.452 1.00 30.92 110 CYS A N 1
ATOM 870 C CA . CYS A 1 110 ? 12.645 9.390 10.308 1.00 30.92 110 CYS A CA 1
ATOM 871 C C . CYS A 1 110 ? 13.320 10.117 11.481 1.00 30.92 110 CYS A C 1
ATOM 873 O O . CYS A 1 110 ? 14.192 10.943 11.224 1.00 30.92 110 CYS A O 1
ATOM 875 N N . ILE A 1 111 ? 12.859 9.853 12.708 1.00 22.72 111 ILE A N 1
ATOM 876 C CA . ILE A 1 111 ? 13.538 9.861 14.020 1.00 22.72 111 ILE A CA 1
ATOM 877 C C . ILE A 1 111 ? 12.425 9.947 15.080 1.00 22.72 111 ILE A C 1
ATOM 879 O O . ILE A 1 111 ? 11.771 10.976 15.205 1.00 22.72 111 ILE A O 1
ATOM 883 N N . GLY A 1 112 ? 12.261 8.885 15.871 1.00 23.39 112 GLY A N 1
ATOM 884 C CA . GLY A 1 112 ? 11.445 8.894 17.087 1.00 23.39 112 GLY A CA 1
ATOM 885 C C . GLY A 1 112 ? 10.005 8.421 16.898 1.00 23.39 112 GLY A C 1
ATOM 886 O O . GLY A 1 112 ? 9.297 8.865 16.004 1.00 23.39 112 GLY A O 1
ATOM 887 N N . GLN A 1 113 ? 9.579 7.518 17.784 1.00 34.16 113 GLN A N 1
ATOM 888 C CA . GLN A 1 113 ? 8.176 7.353 18.161 1.00 34.16 113 GLN A CA 1
ATOM 889 C C . GLN A 1 113 ? 7.503 8.728 18.247 1.00 34.16 113 GLN A C 1
ATOM 891 O O . GLN A 1 113 ? 8.018 9.573 18.978 1.00 34.16 113 GLN A O 1
ATOM 896 N N . GLN A 1 114 ? 6.393 8.914 17.527 1.00 26.22 114 GLN A N 1
ATOM 897 C CA . GLN A 1 114 ? 5.252 9.806 17.799 1.00 26.22 114 GLN A CA 1
ATOM 898 C C . GLN A 1 114 ? 4.599 10.202 16.463 1.00 26.22 114 GLN A C 1
ATOM 900 O O . GLN A 1 114 ? 5.247 10.811 15.614 1.00 26.22 114 GLN A O 1
ATOM 905 N N . ASN A 1 115 ? 3.301 9.900 16.338 1.00 33.06 115 ASN A N 1
ATOM 906 C CA . ASN A 1 115 ? 2.352 10.282 15.275 1.00 33.06 115 ASN A CA 1
ATOM 907 C C . ASN A 1 115 ? 2.206 9.251 14.139 1.00 33.06 115 ASN A C 1
ATOM 909 O O . ASN A 1 115 ? 2.852 9.330 13.095 1.00 33.06 115 AS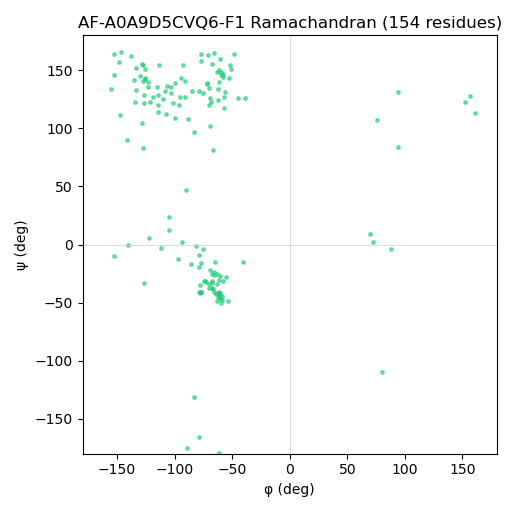N A O 1
ATOM 913 N N . GLY A 1 116 ? 1.346 8.258 14.397 1.00 44.72 116 GLY A N 1
ATOM 914 C CA . GLY A 1 116 ? 1.079 7.113 13.525 1.00 44.72 116 GLY A CA 1
ATOM 915 C C . GLY A 1 116 ? 0.184 7.428 12.324 1.00 44.72 116 GLY A C 1
ATOM 916 O O . GLY A 1 116 ? -0.574 8.391 12.328 1.00 44.72 116 GLY A O 1
ATOM 917 N N . GLY A 1 117 ? 0.285 6.582 11.305 1.00 44.78 117 GLY A N 1
ATOM 918 C CA . GLY A 1 117 ? -0.722 6.404 10.267 1.00 44.78 117 GLY A CA 1
ATOM 919 C C . GLY A 1 117 ? -1.080 4.922 10.215 1.00 44.78 117 GLY A C 1
ATOM 920 O O . GLY A 1 117 ? -0.209 4.072 10.403 1.00 44.78 117 GLY A O 1
ATOM 921 N N . SER A 1 118 ? -2.351 4.601 9.978 1.00 52.41 118 SER A N 1
ATOM 922 C CA . SER A 1 118 ? -2.814 3.211 9.926 1.00 52.41 118 SER A CA 1
ATOM 923 C C . SER A 1 118 ? -2.285 2.474 8.692 1.00 52.41 118 SER A C 1
ATOM 925 O O . SER A 1 118 ? -2.493 2.904 7.554 1.00 52.41 118 SER A O 1
ATOM 927 N N . VAL A 1 119 ? -1.636 1.328 8.919 1.00 54.69 119 VAL A N 1
ATOM 928 C CA . VAL A 1 119 ? -1.190 0.404 7.866 1.00 54.69 119 VAL A CA 1
ATOM 929 C C . VAL A 1 119 ? -1.957 -0.907 7.982 1.00 54.69 119 VAL A C 1
ATOM 931 O O . VAL A 1 119 ? -1.765 -1.661 8.933 1.00 54.69 119 VAL A O 1
ATOM 934 N N . LEU A 1 120 ? -2.780 -1.211 6.980 1.00 57.56 120 LEU A N 1
ATOM 935 C CA . LEU A 1 120 ? -3.432 -2.511 6.820 1.00 57.56 120 LEU A CA 1
ATOM 936 C C . LEU A 1 120 ? -2.619 -3.374 5.870 1.00 57.56 120 LEU A C 1
ATOM 938 O O . LEU A 1 120 ? -2.435 -3.018 4.709 1.00 57.56 120 LEU A O 1
ATOM 942 N N . THR A 1 121 ? -2.159 -4.528 6.345 1.00 63.03 121 THR A N 1
ATOM 943 C CA . THR A 1 121 ? -1.534 -5.534 5.484 1.00 63.03 121 THR A CA 1
ATOM 944 C C . THR A 1 121 ? -2.400 -6.781 5.454 1.00 63.03 121 THR A C 1
ATOM 946 O O . THR A 1 121 ? -2.776 -7.304 6.497 1.00 63.03 121 THR A O 1
ATOM 949 N N . GLY A 1 122 ? -2.718 -7.247 4.251 1.00 59.03 122 GLY A N 1
ATOM 950 C CA . GLY A 1 122 ? -3.393 -8.516 4.017 1.00 59.03 122 GLY A CA 1
ATOM 951 C C . GLY A 1 122 ? -2.552 -9.390 3.098 1.00 59.03 122 GLY A C 1
ATOM 952 O O . GLY A 1 122 ? -2.040 -8.921 2.079 1.00 59.03 122 GLY A O 1
ATOM 953 N N . VAL A 1 123 ? -2.416 -10.667 3.440 1.00 53.03 123 VAL A N 1
ATOM 954 C CA . VAL A 1 123 ? -1.827 -11.680 2.557 1.00 53.03 123 VAL A CA 1
ATOM 955 C C . VAL A 1 123 ? -2.979 -12.383 1.838 1.00 53.03 123 VAL A C 1
ATOM 957 O O . VAL A 1 123 ? -3.941 -12.802 2.472 1.00 53.03 123 VAL A O 1
ATOM 960 N N . GLY A 1 124 ? -2.918 -12.437 0.506 1.00 55.88 124 GLY A N 1
ATOM 961 C CA . GLY A 1 124 ? -3.870 -13.190 -0.315 1.00 55.88 124 GLY A CA 1
ATOM 962 C C . GLY A 1 124 ? -3.470 -14.667 -0.386 1.00 55.88 124 GLY A C 1
ATOM 963 O O . GLY A 1 124 ? -3.120 -15.277 0.618 1.00 55.88 124 GLY A O 1
ATOM 964 N N . ASP A 1 125 ? -3.441 -15.246 -1.592 1.00 50.59 125 ASP A N 1
ATOM 965 C CA . ASP A 1 125 ? -2.746 -16.525 -1.821 1.00 50.59 125 ASP A CA 1
ATOM 966 C C . ASP A 1 125 ? -1.300 -16.443 -1.292 1.00 50.59 125 ASP A C 1
ATOM 968 O O . ASP A 1 125 ? -0.731 -15.351 -1.317 1.00 50.59 125 ASP A O 1
ATOM 972 N N . ARG A 1 126 ? -0.675 -17.579 -0.923 1.00 56.50 126 ARG A N 1
ATOM 973 C CA . ARG A 1 126 ? 0.682 -17.729 -0.312 1.00 56.50 126 ARG A CA 1
ATOM 974 C C . ARG A 1 126 ? 1.819 -16.833 -0.856 1.00 56.50 126 ARG A C 1
ATOM 976 O O . ARG A 1 126 ? 2.864 -16.724 -0.231 1.00 56.50 126 ARG A O 1
ATOM 983 N N . ASN A 1 127 ? 1.617 -16.206 -2.010 1.00 58.66 127 ASN A N 1
ATOM 984 C CA . ASN A 1 127 ? 2.578 -15.456 -2.802 1.00 58.66 127 ASN A CA 1
ATOM 985 C C . ASN A 1 127 ? 2.178 -13.984 -3.063 1.00 58.66 127 ASN A C 1
ATOM 987 O O . ASN A 1 127 ? 2.842 -13.305 -3.845 1.00 58.66 127 ASN A O 1
ATOM 991 N N . LYS A 1 128 ? 1.087 -13.468 -2.483 1.00 60.44 128 LYS A N 1
ATOM 992 C CA . LYS A 1 128 ? 0.625 -12.082 -2.687 1.00 60.44 128 LYS A CA 1
ATOM 993 C C . LYS A 1 128 ? 0.446 -11.383 -1.349 1.00 60.44 128 LYS A C 1
ATOM 995 O O . LYS A 1 128 ? -0.274 -11.884 -0.494 1.00 60.44 128 LYS A O 1
ATOM 1000 N N . SER A 1 129 ? 1.034 -10.202 -1.203 1.00 68.44 129 SER A N 1
ATOM 1001 C CA . SER A 1 129 ? 0.776 -9.321 -0.062 1.00 68.44 129 SER A CA 1
ATOM 1002 C C . SER A 1 129 ? 0.297 -7.969 -0.560 1.00 68.44 129 SER A C 1
ATOM 1004 O O . SER A 1 129 ? 0.797 -7.458 -1.562 1.00 68.44 129 SER A O 1
ATOM 1006 N N . THR A 1 130 ? -0.684 -7.404 0.126 1.00 62.66 130 THR A N 1
ATOM 1007 C CA . THR A 1 130 ? -1.210 -6.070 -0.143 1.00 62.66 130 THR A CA 1
ATOM 1008 C C . THR A 1 130 ? -1.041 -5.230 1.107 1.00 62.66 130 THR A C 1
ATOM 1010 O O . THR A 1 130 ? -1.564 -5.587 2.160 1.00 62.66 130 THR A O 1
ATOM 1013 N N . THR A 1 131 ? -0.333 -4.114 0.981 1.00 71.19 131 THR A N 1
ATOM 1014 C CA . THR A 1 131 ? -0.157 -3.124 2.045 1.00 71.19 131 THR A CA 1
ATOM 1015 C C . THR A 1 131 ? -0.935 -1.875 1.667 1.00 71.19 131 THR A C 1
ATOM 1017 O O . THR A 1 131 ? -0.764 -1.331 0.578 1.00 71.19 131 THR A O 1
ATOM 1020 N N . ILE A 1 132 ? -1.817 -1.427 2.546 1.00 64.12 132 ILE A N 1
ATOM 1021 C CA . ILE A 1 132 ? -2.689 -0.278 2.347 1.00 64.12 132 ILE A CA 1
ATOM 1022 C C . ILE A 1 132 ? -2.348 0.747 3.415 1.00 64.12 132 ILE A C 1
ATOM 1024 O O . ILE A 1 132 ? -2.348 0.430 4.604 1.00 64.12 132 ILE A O 1
ATOM 1028 N N . CYS A 1 133 ? -2.068 1.968 2.972 1.00 63.94 133 CYS A N 1
ATOM 1029 C CA . CYS A 1 133 ? -1.654 3.062 3.835 1.00 63.94 133 CYS A CA 1
ATOM 1030 C C . CYS A 1 133 ? -2.568 4.266 3.619 1.00 63.94 133 CYS A C 1
ATOM 1032 O O . CYS A 1 133 ? -3.088 4.495 2.521 1.00 63.94 133 CYS A O 1
ATOM 1034 N N . ASP A 1 134 ? -2.715 5.054 4.673 1.00 57.50 134 ASP A N 1
ATOM 1035 C CA . ASP A 1 134 ? -3.261 6.400 4.605 1.00 57.50 134 ASP A CA 1
ATOM 1036 C C . ASP A 1 134 ? -2.125 7.409 4.841 1.00 57.50 134 ASP A C 1
ATOM 1038 O O . ASP A 1 134 ? -1.317 7.237 5.755 1.00 57.50 134 ASP A O 1
ATOM 1042 N N . ASN A 1 135 ? -2.022 8.440 3.999 1.00 49.34 135 ASN A N 1
ATOM 1043 C CA . ASN A 1 135 ? -1.159 9.597 4.264 1.00 49.34 135 ASN A CA 1
ATOM 1044 C C . ASN A 1 135 ? -1.772 10.587 5.263 1.00 49.34 135 ASN A C 1
ATOM 1046 O O . ASN A 1 135 ? -1.095 11.549 5.637 1.00 49.34 135 ASN A O 1
ATOM 1050 N N . ALA A 1 136 ? -3.041 10.426 5.644 1.00 36.22 136 ALA A N 1
ATOM 1051 C CA . ALA A 1 136 ? -3.649 11.260 6.664 1.00 36.22 136 ALA A CA 1
ATOM 1052 C C . ALA A 1 136 ? -2.905 11.063 7.991 1.00 36.22 136 ALA A C 1
ATOM 1054 O O . ALA A 1 136 ? -2.754 9.948 8.486 1.00 36.22 136 ALA A O 1
ATOM 1055 N N . SER A 1 137 ? -2.427 12.173 8.551 1.00 34.69 137 SER A N 1
ATOM 1056 C CA . SER A 1 137 ? -1.801 12.243 9.865 1.00 34.69 137 SER A CA 1
ATOM 1057 C C . SER A 1 137 ? -2.832 11.935 10.952 1.00 34.69 137 SER A C 1
ATOM 1059 O O . SER A 1 137 ? -3.405 12.856 11.533 1.00 34.69 137 SER A O 1
ATOM 1061 N N . THR A 1 138 ? -3.096 10.657 11.197 1.00 32.72 138 THR A N 1
ATOM 1062 C CA . THR A 1 138 ? -3.857 10.196 12.360 1.00 32.72 138 THR A CA 1
ATOM 1063 C C . THR A 1 138 ? -3.475 8.761 12.684 1.00 32.72 138 THR A C 1
ATOM 1065 O O . THR A 1 138 ? -3.380 7.930 11.783 1.00 32.72 138 THR A O 1
ATOM 1068 N N . GLU A 1 139 ? -3.237 8.554 13.981 1.00 37.84 139 GLU A N 1
ATOM 1069 C CA . GLU A 1 139 ? -2.499 7.485 14.664 1.00 37.84 139 GLU A CA 1
ATOM 1070 C C . GLU A 1 139 ? -2.847 6.035 14.226 1.00 37.84 139 GLU A C 1
ATOM 1072 O O . GLU A 1 139 ? -3.813 5.797 13.516 1.00 37.84 139 GLU A O 1
ATOM 1077 N N . ALA A 1 140 ? -1.997 5.055 14.555 1.00 32.53 140 ALA A N 1
ATOM 1078 C CA . ALA A 1 140 ? -2.311 3.620 14.747 1.00 32.53 140 ALA A CA 1
ATOM 1079 C C . ALA A 1 140 ? -1.057 2.758 14.531 1.00 32.53 140 ALA A C 1
ATOM 1081 O O . ALA A 1 140 ? -0.462 2.761 13.452 1.00 32.53 140 ALA A O 1
ATOM 1082 N N . GLU A 1 141 ? -0.756 1.898 15.499 1.00 35.81 141 GLU A N 1
ATOM 1083 C CA . GLU A 1 141 ? 0.059 0.692 15.332 1.00 35.81 141 GLU A CA 1
ATOM 1084 C C . GLU A 1 141 ? -0.745 -0.480 15.914 1.00 35.81 141 GLU A C 1
ATOM 1086 O O . GLU A 1 141 ? -0.824 -0.600 17.132 1.00 35.81 141 GLU A O 1
ATOM 1091 N N . PHE A 1 142 ? -1.358 -1.358 15.100 1.00 37.16 142 PHE A N 1
ATOM 1092 C CA . PHE A 1 142 ? -2.025 -2.539 15.693 1.00 37.16 142 PHE A CA 1
ATOM 1093 C C . PHE A 1 142 ? -2.166 -3.818 14.841 1.00 37.16 142 PHE A C 1
ATOM 1095 O O . PHE A 1 142 ? -2.504 -4.878 15.367 1.00 37.16 142 PHE A O 1
ATOM 1102 N N . LEU A 1 143 ? -1.879 -3.817 13.538 1.00 38.22 143 LEU A N 1
ATOM 1103 C CA . LEU A 1 143 ? -2.331 -4.934 12.684 1.00 38.22 143 LEU A CA 1
ATOM 1104 C C . LEU A 1 143 ? -1.400 -6.156 12.629 1.00 38.22 143 LEU A C 1
ATOM 1106 O O . LEU A 1 143 ? -1.855 -7.256 12.319 1.00 38.22 143 LEU A O 1
ATOM 1110 N N . GLU A 1 144 ? -0.137 -6.021 13.043 1.00 36.19 144 GLU A N 1
ATOM 1111 C CA . GLU A 1 144 ? 0.800 -7.155 13.109 1.00 36.19 144 GLU A CA 1
ATOM 1112 C C . GLU A 1 144 ? 0.427 -8.204 14.174 1.00 36.19 144 GLU A C 1
ATOM 1114 O O . GLU A 1 144 ? 0.792 -9.377 14.052 1.00 36.19 144 GLU A O 1
ATOM 1119 N N . LYS A 1 145 ? -0.297 -7.798 15.226 1.00 33.75 145 LYS A N 1
ATOM 1120 C CA . LYS A 1 145 ? -0.691 -8.688 16.327 1.00 33.75 145 LYS A CA 1
ATOM 1121 C C . LYS A 1 145 ? -1.857 -9.598 15.924 1.00 33.75 145 LYS A C 1
ATOM 1123 O O . LYS A 1 145 ? -1.816 -10.798 16.169 1.00 33.75 145 LYS A O 1
ATOM 1128 N N . ARG A 1 146 ? -2.841 -9.055 15.196 1.00 38.94 146 ARG A N 1
ATOM 1129 C CA . ARG A 1 146 ? -4.048 -9.786 14.770 1.00 38.94 146 ARG A CA 1
ATOM 1130 C C . ARG A 1 146 ? -3.758 -10.900 13.752 1.00 38.94 146 ARG A C 1
ATOM 1132 O O . ARG A 1 146 ? -4.445 -11.918 13.763 1.00 38.94 146 ARG A O 1
ATOM 1139 N N . MET A 1 147 ? -2.747 -10.742 12.893 1.00 36.31 147 MET A N 1
ATOM 1140 C CA . MET A 1 147 ? -2.378 -11.785 11.921 1.00 36.31 147 MET A CA 1
ATOM 1141 C C . MET A 1 147 ? -1.753 -13.016 12.591 1.00 36.31 147 MET A C 1
ATOM 1143 O O . MET A 1 147 ? -2.077 -14.136 12.208 1.00 36.31 147 MET A O 1
ATOM 1147 N N . ARG A 1 148 ? -0.937 -12.819 13.638 1.00 36.78 148 ARG A N 1
ATOM 1148 C CA . ARG A 1 148 ? -0.390 -13.921 14.450 1.00 36.78 148 ARG A CA 1
ATOM 1149 C C . ARG A 1 148 ? -1.475 -14.657 15.232 1.00 36.78 148 ARG A C 1
ATOM 1151 O O . ARG A 1 148 ? -1.440 -15.880 15.323 1.00 36.78 148 ARG A O 1
ATOM 1158 N N . ASP A 1 149 ? -2.453 -13.923 15.753 1.00 34.91 149 ASP A N 1
ATOM 1159 C CA . ASP A 1 149 ? -3.517 -14.525 16.554 1.00 34.91 149 ASP A CA 1
ATOM 1160 C C . ASP A 1 149 ? -4.532 -15.291 15.677 1.00 34.91 149 ASP A C 1
ATOM 1162 O O . ASP A 1 149 ? -5.022 -16.332 16.105 1.00 34.91 149 ASP A O 1
ATOM 1166 N N . MET A 1 150 ? -4.794 -14.875 14.427 1.00 35.47 150 MET A N 1
ATOM 1167 C CA . MET A 1 150 ? -5.668 -15.630 13.505 1.00 35.47 150 MET A CA 1
ATOM 1168 C C . MET A 1 150 ? -5.061 -16.951 13.008 1.00 35.47 150 MET A C 1
ATOM 1170 O O . MET A 1 150 ? -5.807 -17.916 12.855 1.00 35.47 150 MET A O 1
ATOM 1174 N N . GLU A 1 151 ? -3.740 -17.037 12.810 1.00 36.94 151 GLU A N 1
ATOM 1175 C CA . GLU A 1 151 ? -3.072 -18.314 12.488 1.00 36.94 151 GLU A CA 1
ATOM 1176 C C . GLU A 1 151 ? -3.150 -19.316 13.653 1.00 36.94 151 GLU A C 1
ATOM 1178 O O . GLU A 1 151 ? -3.186 -20.522 13.429 1.00 36.94 151 GLU A O 1
ATOM 1183 N N . SER A 1 152 ? -3.264 -18.837 14.898 1.00 33.53 152 SER A N 1
ATOM 1184 C CA . SER A 1 152 ? -3.403 -19.706 16.077 1.00 33.53 152 SER A CA 1
ATOM 1185 C C . SER A 1 152 ? -4.810 -20.295 16.268 1.00 33.53 152 SER A C 1
ATOM 1187 O O . SER A 1 152 ? -4.980 -21.245 17.029 1.00 33.53 152 SER A O 1
ATOM 1189 N N . VAL A 1 153 ? -5.824 -19.748 15.585 1.00 36.75 153 VAL A N 1
ATOM 1190 C CA . VAL A 1 153 ? -7.230 -20.187 15.692 1.00 36.75 153 VAL A CA 1
ATOM 1191 C C . VAL A 1 153 ? -7.616 -21.158 14.566 1.00 36.75 153 VAL A C 1
ATOM 1193 O O . VAL A 1 153 ? -8.634 -21.834 14.671 1.00 36.75 153 VAL A O 1
ATOM 1196 N N . SER A 1 154 ? -6.799 -21.298 13.515 1.00 34.56 154 SER A N 1
ATOM 1197 C CA . SER A 1 154 ? -7.015 -22.293 12.449 1.00 34.56 154 SER A CA 1
ATOM 1198 C C . SER A 1 154 ? -6.530 -23.714 12.780 1.00 34.56 154 SER A C 1
ATOM 1200 O O . SER A 1 154 ? -6.720 -24.607 11.958 1.00 34.56 154 SER A O 1
ATOM 1202 N N . ASP A 1 155 ? -5.948 -23.926 13.965 1.00 36.16 155 ASP A N 1
ATOM 1203 C CA . ASP A 1 155 ? -5.453 -25.227 14.449 1.00 36.16 155 ASP A CA 1
ATOM 1204 C C . ASP A 1 155 ? -6.368 -25.883 15.517 1.00 36.16 155 ASP A C 1
ATOM 1206 O O . ASP A 1 155 ? -5.913 -26.731 16.291 1.00 36.16 155 ASP A O 1
ATOM 1210 N N . LEU A 1 156 ? -7.664 -25.530 15.562 1.00 33.56 156 LEU A N 1
ATOM 1211 C CA . LEU A 1 156 ? -8.686 -26.197 16.394 1.00 33.56 156 LEU A CA 1
ATOM 1212 C C . LEU A 1 156 ? -9.906 -26.659 15.588 1.00 33.56 156 LEU A C 1
ATOM 1214 O O . LEU A 1 156 ? -10.482 -25.835 14.844 1.00 33.56 156 LEU A O 1
#

Organism: NCBI:txid325984

Solvent-accessible surface area (backbone atoms only — not comparable to full-atom values): 9246 Å² total; per-residue (Å²): 126,62,90,33,41,66,42,65,54,62,50,98,89,63,55,61,58,42,37,33,36,31,31,19,35,34,21,78,47,99,85,50,70,79,32,69,45,34,88,90,78,64,34,52,30,46,73,67,55,68,68,59,54,51,50,52,55,49,53,51,52,57,46,39,54,51,46,42,74,77,36,78,86,58,62,45,58,74,53,47,36,86,81,74,67,49,30,33,40,42,38,40,38,60,101,84,38,56,79,79,95,74,83,82,86,58,77,77,75,98,76,74,95,80,78,32,30,41,58,51,75,48,70,64,64,102,45,32,41,36,42,34,35,25,83,61,91,45,39,23,80,64,57,77,58,56,58,59,54,54,64,67,60,74,78,115

InterPro domains:
  IPR004574 Alkylated DNA repair protein AlkB [PTHR16557] (3-103)
  IPR027450 Alpha-ketoglutarate-dependent dioxygenase AlkB-like [PF13532] (4-103)
  IPR037151 Alpha-ketoglutarate-dependent dioxygenase AlkB-like superfamily [G3DSA:2.60.120.590] (1-104)

Foldseek 3Di:
DDFQDWDFAADPVGDTAQ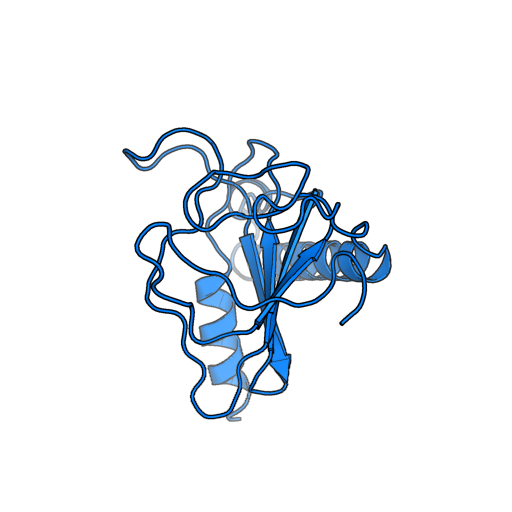WIKGKAQWDDHPPDGTHQADPVPRGGHHHDDVVNQVVLQVVLVVQLVVVCVVPVPDPSCLAPNDADFRMKMKIFHDPPHDDDDDDDDQDDDPDDDDWAWDWDWDDDPPGIIMITTHNPRGHYDDHVVVVVVVVVVVPD

Secondary structure (DSSP, 8-state):
--TT--B--B-TTS-B-BSEEEEEESBP-SSS-SBSS-TTT-PPPPPPPHHHHHHHHHHHHHHHHHHHHH-TT--HHHHS-----SEEEEEE--TT-B--S-----SS-SSSS-----EEEEE-STTEEEEEE--S------HHHHHHHHHTTTT-

Mean predicted aligned error: 10.98 Å